Protein AF-A0A430AME9-F1 (afdb_monomer_lite)

Structure (mmCIF, N/CA/C/O backbone):
data_AF-A0A430AME9-F1
#
_entry.id   AF-A0A430AME9-F1
#
loop_
_atom_site.group_PDB
_atom_site.id
_atom_site.type_symbol
_atom_site.label_atom_id
_atom_site.label_alt_id
_atom_site.label_comp_id
_atom_site.label_asym_id
_atom_site.label_entity_id
_atom_site.label_seq_id
_atom_site.pdbx_PDB_ins_code
_atom_site.Cartn_x
_atom_site.Cartn_y
_atom_site.Cartn_z
_atom_site.occupancy
_atom_site.B_iso_or_equiv
_atom_site.auth_seq_id
_atom_site.auth_comp_id
_atom_site.auth_asym_id
_atom_site.auth_atom_id
_atom_site.pdbx_PDB_model_num
ATOM 1 N N . MET A 1 1 ? 9.415 -15.761 13.656 1.00 45.03 1 MET A N 1
ATOM 2 C CA . MET A 1 1 ? 9.790 -14.334 13.594 1.00 45.03 1 MET A CA 1
ATOM 3 C C . MET A 1 1 ? 10.924 -14.196 12.596 1.00 45.03 1 MET A C 1
ATOM 5 O O . MET A 1 1 ? 12.020 -14.685 12.860 1.00 45.03 1 MET A O 1
ATOM 9 N N . CYS A 1 2 ? 10.640 -13.652 11.414 1.00 46.22 2 CYS A N 1
ATOM 10 C CA . CYS A 1 2 ? 11.654 -13.431 10.386 1.00 46.22 2 CYS A CA 1
ATOM 11 C C . CYS A 1 2 ? 12.344 -12.091 10.670 1.00 46.22 2 CYS A C 1
ATOM 13 O O . CYS A 1 2 ? 11.699 -11.057 10.762 1.00 46.22 2 CYS A O 1
ATOM 15 N N . LYS A 1 3 ? 13.661 -12.133 10.877 1.00 48.09 3 LYS A N 1
ATOM 16 C CA . LYS A 1 3 ? 14.514 -10.990 11.227 1.00 48.09 3 LYS A CA 1
ATOM 17 C C . LYS A 1 3 ? 14.515 -9.943 10.099 1.00 48.09 3 LYS A C 1
ATOM 19 O O . LYS A 1 3 ? 15.162 -10.208 9.090 1.00 48.09 3 LYS A O 1
ATOM 24 N N . ASN A 1 4 ? 13.813 -8.815 10.279 1.00 66.00 4 ASN A N 1
ATOM 25 C CA . ASN A 1 4 ? 14.051 -7.461 9.715 1.00 66.00 4 ASN A CA 1
ATOM 26 C C . ASN A 1 4 ? 12.733 -6.710 9.430 1.00 66.00 4 ASN A C 1
ATOM 28 O O . ASN A 1 4 ? 12.479 -6.291 8.302 1.00 66.00 4 ASN A O 1
ATOM 32 N N . GLU A 1 5 ? 11.900 -6.522 10.447 1.00 76.56 5 GLU A N 1
ATOM 33 C CA . GLU A 1 5 ? 10.720 -5.658 10.346 1.00 76.56 5 GLU A CA 1
ATOM 34 C C . GLU A 1 5 ? 11.174 -4.188 10.426 1.00 76.56 5 GLU A C 1
ATOM 36 O O . GLU A 1 5 ? 11.925 -3.805 11.327 1.00 76.56 5 GLU A O 1
ATOM 41 N N . LYS A 1 6 ? 10.801 -3.375 9.429 1.00 91.19 6 LYS A N 1
ATOM 42 C CA . LYS A 1 6 ? 11.004 -1.919 9.431 1.00 91.19 6 LYS A CA 1
ATOM 43 C C . LYS A 1 6 ? 9.645 -1.248 9.516 1.00 91.19 6 LYS A C 1
ATOM 45 O O . LYS A 1 6 ? 8.815 -1.442 8.633 1.00 91.19 6 LYS A O 1
ATOM 50 N N . GLU A 1 7 ? 9.466 -0.432 10.541 1.00 94.75 7 GLU A N 1
ATOM 51 C CA . GLU A 1 7 ? 8.226 0.294 10.787 1.00 94.75 7 GLU A CA 1
ATOM 52 C C . GLU A 1 7 ? 8.356 1.757 10.370 1.00 94.75 7 GLU A C 1
ATOM 54 O O . GLU A 1 7 ? 9.413 2.380 10.507 1.00 94.75 7 GLU A O 1
ATOM 59 N N . TYR A 1 8 ? 7.256 2.307 9.865 1.00 95.44 8 TYR A N 1
ATOM 60 C CA . TYR A 1 8 ? 7.160 3.689 9.423 1.00 95.44 8 TYR A CA 1
ATOM 61 C C . TYR A 1 8 ? 5.822 4.265 9.882 1.00 95.44 8 TYR A C 1
ATOM 63 O O . TYR A 1 8 ? 4.782 3.645 9.677 1.00 95.44 8 TYR A O 1
ATOM 71 N N . ILE A 1 9 ? 5.845 5.466 10.462 1.00 96.25 9 ILE A N 1
ATOM 72 C CA . ILE A 1 9 ? 4.631 6.214 10.802 1.00 96.25 9 ILE A CA 1
ATOM 73 C C . ILE A 1 9 ? 4.368 7.234 9.699 1.00 96.25 9 ILE A C 1
ATOM 75 O O . ILE A 1 9 ? 5.204 8.100 9.433 1.00 96.25 9 ILE A O 1
ATOM 79 N N . VAL A 1 10 ? 3.200 7.136 9.067 1.00 96.50 10 VAL A N 1
ATOM 80 C CA . VAL A 1 10 ? 2.715 8.130 8.105 1.00 96.50 10 VAL A CA 1
ATOM 81 C C . VAL A 1 10 ? 1.898 9.161 8.873 1.00 96.50 10 VAL A C 1
ATOM 83 O O . VAL A 1 10 ? 0.908 8.816 9.513 1.00 96.50 10 VAL A O 1
ATOM 86 N N . ALA A 1 11 ? 2.323 10.424 8.851 1.00 95.81 11 ALA A N 1
ATOM 87 C CA . ALA A 1 11 ? 1.581 11.488 9.516 1.00 95.81 11 ALA A CA 1
ATOM 88 C C . ALA A 1 11 ? 0.228 11.724 8.820 1.00 95.81 11 ALA A C 1
ATOM 90 O O . ALA A 1 11 ? 0.093 11.501 7.612 1.00 95.81 11 ALA A O 1
ATOM 91 N N . ALA A 1 12 ? -0.766 12.213 9.5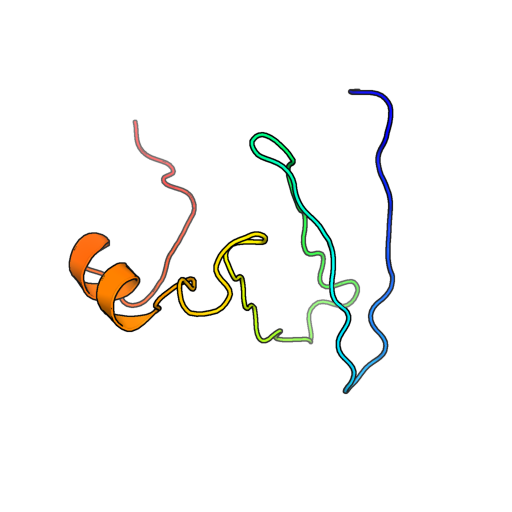62 1.00 95.31 12 ALA A N 1
ATOM 92 C CA . ALA A 1 12 ? -2.061 12.571 8.991 1.00 95.31 12 ALA A CA 1
ATOM 93 C C . ALA A 1 12 ? -1.892 13.536 7.803 1.00 95.31 12 ALA A C 1
ATOM 95 O O . ALA A 1 12 ? -1.068 14.449 7.855 1.00 95.31 12 ALA A O 1
ATOM 96 N N . GLN A 1 13 ? -2.680 13.327 6.742 1.00 94.88 13 GLN A N 1
ATOM 97 C CA . GLN A 1 13 ? -2.645 14.139 5.514 1.00 94.88 13 GLN A CA 1
ATOM 98 C C . GLN A 1 13 ? -1.270 14.162 4.816 1.00 94.88 13 GLN A C 1
ATOM 100 O O . GLN A 1 13 ? -0.920 15.131 4.143 1.00 94.88 13 GLN A O 1
ATOM 105 N N . SER A 1 14 ? -0.483 13.095 4.966 1.00 96.75 14 SER A N 1
ATOM 106 C CA . SER A 1 14 ? 0.813 12.935 4.307 1.00 96.75 14 SER A CA 1
ATOM 107 C C . SER A 1 14 ? 0.926 11.578 3.612 1.00 96.75 14 SER A C 1
ATOM 109 O O . SER A 1 14 ? 0.066 10.712 3.764 1.00 96.75 14 SER A O 1
ATOM 111 N N . GLY A 1 15 ? 1.997 11.399 2.841 1.00 96.62 15 GLY A N 1
ATOM 112 C CA . GLY A 1 15 ? 2.324 10.141 2.184 1.00 96.62 15 GLY A CA 1
ATOM 113 C C . GLY A 1 15 ? 3.814 9.845 2.282 1.00 96.62 15 GLY A C 1
ATOM 114 O O . GLY A 1 15 ? 4.636 10.749 2.441 1.00 96.62 15 GLY A O 1
ATOM 115 N N . ILE A 1 16 ? 4.158 8.566 2.165 1.00 97.06 16 ILE A N 1
ATOM 116 C CA . ILE A 1 16 ? 5.541 8.094 2.079 1.00 97.06 16 ILE A CA 1
ATOM 117 C C . ILE A 1 16 ? 5.703 7.200 0.852 1.00 97.06 16 ILE A C 1
ATOM 119 O O . ILE A 1 16 ? 4.733 6.660 0.323 1.00 97.06 16 ILE A O 1
ATOM 123 N N . THR A 1 17 ? 6.944 7.004 0.418 1.00 95.88 17 THR A N 1
ATOM 124 C CA . THR A 1 17 ? 7.285 6.004 -0.597 1.00 95.88 17 THR A CA 1
ATOM 125 C C . THR A 1 17 ? 8.210 4.971 0.017 1.00 95.88 17 THR A C 1
ATOM 127 O O . THR A 1 17 ? 9.238 5.315 0.601 1.00 95.88 17 THR A O 1
ATOM 130 N N . LEU A 1 18 ? 7.852 3.699 -0.136 1.00 94.69 18 LEU A N 1
ATOM 131 C CA . LEU A 1 18 ? 8.639 2.566 0.332 1.00 94.69 18 LEU A CA 1
ATOM 132 C C . LEU A 1 18 ? 9.073 1.719 -0.862 1.00 94.69 18 LEU A C 1
ATOM 134 O O . LEU A 1 18 ? 8.308 1.504 -1.800 1.00 94.69 18 LEU A O 1
ATOM 138 N N . LYS A 1 19 ? 10.309 1.216 -0.818 1.00 94.50 19 LYS A N 1
ATOM 139 C CA . LYS A 1 19 ? 10.780 0.206 -1.766 1.00 94.50 19 LYS A CA 1
ATOM 140 C C . LYS A 1 19 ? 10.453 -1.179 -1.213 1.00 94.50 19 LYS A C 1
ATOM 142 O O . LYS A 1 19 ? 10.985 -1.542 -0.168 1.00 94.50 19 LYS A O 1
ATOM 147 N N . ALA A 1 20 ? 9.665 -1.946 -1.958 1.00 93.25 20 ALA A N 1
ATOM 148 C CA . ALA A 1 20 ? 9.471 -3.374 -1.738 1.00 93.25 20 ALA A CA 1
ATOM 149 C C . ALA A 1 20 ? 10.122 -4.178 -2.861 1.00 93.25 20 ALA A C 1
ATOM 151 O O . ALA A 1 20 ? 9.959 -3.880 -4.045 1.00 93.25 20 ALA A O 1
ATOM 152 N N . ASN A 1 21 ? 10.873 -5.201 -2.477 1.00 93.62 21 ASN A N 1
ATOM 153 C CA . ASN A 1 21 ? 11.414 -6.193 -3.387 1.00 93.62 21 ASN A CA 1
ATOM 154 C C . ASN A 1 21 ? 10.435 -7.366 -3.496 1.00 93.62 21 ASN A C 1
ATOM 156 O O . ASN A 1 21 ? 9.554 -7.567 -2.661 1.00 93.62 21 ASN A O 1
ATOM 160 N N . LYS A 1 22 ? 10.602 -8.179 -4.539 1.00 94.69 22 LYS A N 1
ATOM 161 C CA . LYS A 1 22 ? 9.796 -9.387 -4.718 1.00 94.69 22 LYS A CA 1
ATOM 162 C C . LYS A 1 22 ? 9.940 -10.309 -3.499 1.00 94.69 22 LYS A C 1
ATOM 164 O O . LYS A 1 22 ? 11.043 -10.760 -3.206 1.00 94.69 22 LYS A O 1
ATOM 169 N N . GLY A 1 23 ? 8.813 -10.633 -2.867 1.00 93.50 23 GLY A N 1
ATOM 170 C CA . GLY A 1 23 ? 8.748 -11.497 -1.684 1.00 93.50 23 GLY A CA 1
ATOM 171 C C . GLY A 1 23 ? 8.684 -10.746 -0.352 1.00 93.50 23 GLY A C 1
ATOM 172 O O . GLY A 1 23 ? 8.408 -11.384 0.661 1.00 93.50 23 GLY A O 1
ATOM 173 N N . ASP A 1 24 ? 8.884 -9.424 -0.348 1.00 93.75 24 ASP A N 1
ATOM 174 C CA . ASP A 1 24 ? 8.652 -8.606 0.842 1.00 93.75 24 ASP A CA 1
ATOM 175 C C . ASP A 1 24 ? 7.148 -8.568 1.167 1.00 93.75 24 ASP A C 1
ATOM 177 O O . ASP A 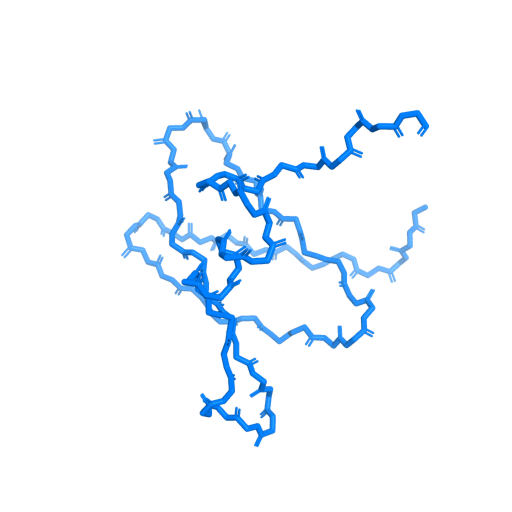1 24 ? 6.298 -8.560 0.272 1.00 93.75 24 ASP A O 1
ATOM 181 N N . LEU A 1 25 ? 6.825 -8.532 2.460 1.00 93.62 25 LEU A N 1
ATOM 182 C CA . LEU A 1 25 ? 5.466 -8.342 2.960 1.00 93.62 25 LEU A CA 1
ATOM 183 C C . LEU A 1 25 ? 5.351 -6.938 3.551 1.00 93.62 25 LEU A C 1
ATOM 185 O O . LEU A 1 25 ? 6.230 -6.504 4.293 1.00 93.62 25 LEU A O 1
ATOM 189 N N . ILE A 1 26 ? 4.266 -6.241 3.215 1.00 94.00 26 ILE A N 1
ATOM 190 C CA . ILE A 1 26 ? 3.927 -4.931 3.773 1.00 94.00 26 ILE A CA 1
ATOM 191 C C . ILE A 1 26 ? 2.631 -5.085 4.561 1.00 94.00 26 ILE A C 1
ATOM 193 O O . ILE A 1 26 ? 1.631 -5.554 4.018 1.00 94.00 26 ILE A O 1
ATOM 197 N N . GLU A 1 27 ? 2.651 -4.655 5.817 1.00 94.56 27 GLU A N 1
ATOM 198 C CA . GLU A 1 27 ? 1.467 -4.527 6.657 1.00 94.56 27 GLU A CA 1
ATOM 199 C C . GLU A 1 27 ? 1.097 -3.045 6.787 1.00 94.56 27 GLU A C 1
ATOM 201 O O . GLU A 1 27 ? 1.960 -2.196 7.013 1.00 94.56 27 GLU A O 1
ATOM 206 N N . ILE A 1 28 ? -0.186 -2.732 6.611 1.00 94.31 28 ILE A N 1
ATOM 207 C CA . ILE A 1 28 ? -0.733 -1.389 6.811 1.00 94.31 28 ILE A CA 1
ATOM 208 C C . ILE A 1 28 ? -1.648 -1.463 8.024 1.00 94.31 28 ILE A C 1
ATOM 210 O O . ILE A 1 28 ? -2.642 -2.188 8.005 1.00 94.31 28 ILE A O 1
ATOM 214 N N . VAL A 1 29 ? -1.307 -0.707 9.063 1.00 95.19 29 VAL A N 1
ATOM 215 C CA . VAL A 1 29 ? -2.037 -0.693 10.330 1.00 95.19 29 VAL A CA 1
ATOM 216 C C . VAL A 1 29 ? -2.691 0.669 10.508 1.00 95.19 29 VAL A C 1
ATOM 218 O O . VAL A 1 29 ? -2.006 1.689 10.575 1.00 95.19 29 VAL A O 1
ATOM 221 N N . ASP A 1 30 ? -4.017 0.685 10.613 1.00 95.50 30 ASP A N 1
ATOM 222 C CA . ASP A 1 30 ? -4.729 1.842 11.144 1.00 95.50 30 ASP A CA 1
ATOM 223 C C . ASP A 1 30 ? -4.618 1.818 12.674 1.00 95.50 30 ASP A C 1
ATOM 225 O O . ASP A 1 30 ? -5.228 0.985 13.344 1.00 95.50 30 ASP A O 1
ATOM 229 N N . LEU A 1 31 ? -3.790 2.711 13.220 1.00 94.81 31 LEU A N 1
ATOM 230 C CA . LEU A 1 31 ? -3.461 2.749 14.647 1.00 94.81 31 LEU A CA 1
ATOM 231 C C . LEU A 1 31 ? -4.662 3.099 15.536 1.00 94.81 31 LEU A C 1
ATOM 233 O O . LEU A 1 31 ? -4.653 2.757 16.719 1.00 94.81 31 LEU A O 1
ATOM 237 N N . TYR A 1 32 ? -5.665 3.789 14.987 1.00 94.88 32 TYR A N 1
ATOM 238 C CA . TYR A 1 32 ? -6.798 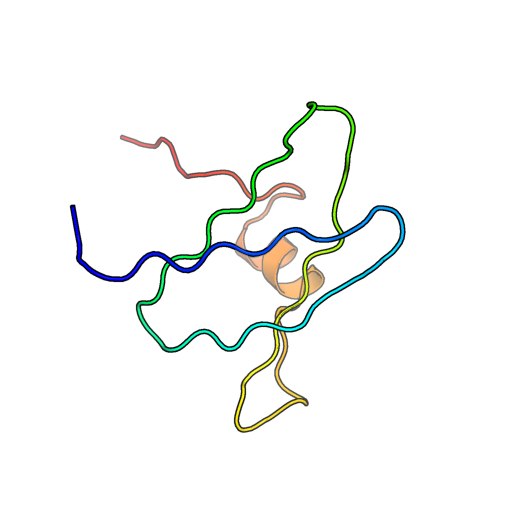4.319 15.751 1.00 94.88 32 TYR A CA 1
ATOM 239 C C . TYR A 1 32 ? -8.166 3.881 15.204 1.00 94.88 32 TYR A C 1
ATOM 241 O O . TYR A 1 32 ? -9.166 4.037 15.897 1.00 94.88 32 TYR A O 1
ATOM 249 N N . GLY A 1 33 ? -8.217 3.277 14.013 1.00 93.44 33 GLY A N 1
ATOM 250 C CA . GLY A 1 33 ? -9.432 2.723 13.406 1.00 93.44 33 GLY A CA 1
ATOM 251 C C . GLY A 1 33 ? -10.315 3.747 12.684 1.00 93.44 33 GLY A C 1
ATOM 252 O O . GLY A 1 33 ? -11.482 3.461 12.415 1.00 93.44 33 GLY A O 1
ATOM 253 N N . GLU A 1 34 ? -9.793 4.941 12.407 1.00 93.69 34 GLU A N 1
ATOM 254 C CA . GLU A 1 34 ? -10.548 6.077 11.864 1.00 93.69 34 GLU A CA 1
ATOM 255 C C . GLU A 1 34 ? -10.046 6.536 10.486 1.00 93.69 34 GLU A C 1
ATOM 257 O O . GLU A 1 34 ? -10.612 7.462 9.900 1.00 93.69 34 GLU A O 1
ATOM 262 N N . GLN A 1 35 ? -8.991 5.913 9.950 1.00 94.38 35 GLN A N 1
ATOM 263 C CA . GLN A 1 35 ? -8.263 6.429 8.797 1.00 94.38 35 GLN A CA 1
ATOM 264 C C . GLN A 1 35 ? -8.367 5.506 7.580 1.00 94.38 35 GLN A C 1
ATOM 266 O O . GLN A 1 35 ? -8.068 4.315 7.619 1.00 94.38 35 GLN A O 1
ATOM 271 N N . VAL A 1 36 ? -8.710 6.100 6.436 1.00 94.75 36 VAL A N 1
ATOM 272 C CA . VAL A 1 36 ? -8.534 5.470 5.120 1.00 94.75 36 VAL A CA 1
ATOM 273 C C . VAL A 1 36 ? -7.191 5.873 4.518 1.00 94.75 36 VAL A C 1
ATOM 275 O O . VAL A 1 36 ? -6.670 6.9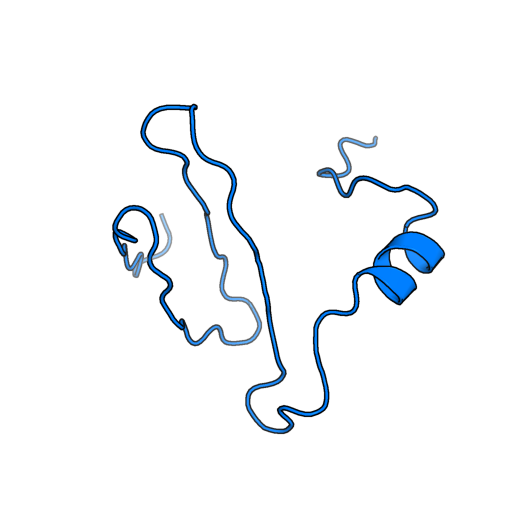53 4.805 1.00 94.75 36 VAL A O 1
ATOM 278 N N . VAL A 1 37 ? -6.634 5.031 3.652 1.00 94.12 37 VAL A N 1
ATOM 279 C CA . VAL A 1 37 ? -5.389 5.327 2.939 1.00 94.12 37 VAL A CA 1
ATOM 280 C C . VAL A 1 37 ? -5.561 5.103 1.445 1.00 94.12 37 VAL A C 1
ATOM 282 O O . VAL A 1 37 ? -6.170 4.119 1.022 1.00 94.12 37 VAL A O 1
ATOM 285 N N . ASP A 1 38 ? -4.972 5.995 0.656 1.00 95.94 38 ASP A N 1
ATOM 286 C CA . ASP A 1 38 ? -4.773 5.770 -0.769 1.00 95.94 38 ASP A CA 1
ATOM 287 C C . ASP A 1 38 ? -3.507 4.926 -0.957 1.00 95.94 38 ASP A C 1
ATOM 289 O O . ASP A 1 38 ? -2.401 5.347 -0.608 1.00 95.94 38 ASP A O 1
ATOM 293 N N . PHE A 1 39 ? -3.659 3.716 -1.497 1.00 95.31 39 PHE A N 1
ATOM 294 C CA . PHE A 1 39 ? -2.541 2.816 -1.769 1.00 95.31 39 PHE A CA 1
ATOM 295 C C . PHE A 1 39 ? -2.181 2.825 -3.255 1.00 95.31 39 PHE A C 1
ATOM 297 O O . PHE A 1 39 ? -3.032 2.590 -4.114 1.00 95.31 39 PHE A O 1
ATOM 304 N N . PHE A 1 40 ? -0.900 3.044 -3.559 1.00 96.00 40 PHE A N 1
ATOM 305 C CA . PHE A 1 40 ? -0.382 3.042 -4.923 1.00 96.00 40 PHE A CA 1
ATOM 306 C C . PHE A 1 40 ? 0.951 2.301 -5.005 1.00 96.00 40 PHE A C 1
ATOM 308 O O . PHE A 1 40 ? 1.786 2.394 -4.105 1.00 96.00 40 PHE A O 1
ATOM 315 N N . ALA A 1 41 ? 1.163 1.582 -6.106 1.00 96.81 41 ALA A N 1
ATOM 316 C CA . ALA A 1 41 ? 2.389 0.837 -6.354 1.00 96.81 41 ALA A CA 1
ATOM 317 C C . ALA A 1 41 ? 2.782 0.916 -7.831 1.00 96.81 41 ALA A C 1
ATOM 319 O O . ALA A 1 41 ? 1.927 0.852 -8.717 1.00 96.81 41 ALA A O 1
ATOM 320 N N . VAL A 1 42 ? 4.088 1.014 -8.079 1.00 97.94 42 VAL A N 1
ATOM 321 C CA . VAL A 1 42 ? 4.692 1.039 -9.418 1.00 97.94 42 VAL A CA 1
ATOM 322 C C . VAL A 1 42 ? 5.853 0.064 -9.498 1.00 97.94 42 VAL A C 1
ATOM 324 O O . VAL A 1 42 ? 6.503 -0.229 -8.490 1.00 97.94 42 VAL A O 1
ATOM 327 N N . ASN A 1 43 ? 6.152 -0.409 -10.704 1.00 97.62 43 ASN A N 1
ATOM 328 C CA . ASN A 1 43 ? 7.372 -1.162 -10.940 1.00 97.62 43 ASN A CA 1
ATOM 329 C C . ASN A 1 43 ? 8.592 -0.246 -10.737 1.00 97.62 43 ASN A C 1
ATOM 331 O O . ASN A 1 43 ? 8.680 0.843 -11.302 1.00 97.62 43 ASN A O 1
ATOM 335 N N . GLN A 1 44 ? 9.564 -0.708 -9.945 1.00 95.00 44 GLN A N 1
ATOM 336 C CA . GLN A 1 44 ? 10.766 0.061 -9.608 1.00 95.00 44 GLN A CA 1
ATOM 337 C C . GLN A 1 44 ? 11.617 0.434 -10.840 1.00 95.00 44 GLN A C 1
ATOM 339 O O . GLN A 1 44 ? 12.306 1.451 -10.824 1.00 95.00 44 GLN A O 1
ATOM 344 N N . VAL A 1 45 ? 11.616 -0.404 -11.880 1.00 95.94 45 VAL A N 1
ATOM 345 C CA . VAL A 1 45 ? 12.404 -0.217 -13.110 1.00 95.94 45 VAL A CA 1
ATOM 346 C C . VAL A 1 45 ? 11.581 0.471 -14.201 1.00 95.94 45 VAL A C 1
ATOM 348 O O . VAL A 1 45 ? 12.146 1.167 -15.040 1.00 95.94 45 VAL A O 1
ATOM 351 N N . SER A 1 46 ? 10.255 0.317 -14.176 1.00 96.75 46 SER A N 1
ATOM 352 C CA . SER A 1 46 ? 9.349 0.882 -15.179 1.00 96.75 46 SER A CA 1
ATOM 353 C C . SER A 1 46 ? 8.174 1.609 -14.516 1.00 96.75 46 SER A C 1
ATOM 355 O O . SER A 1 46 ? 7.106 1.023 -14.375 1.00 96.75 46 SER A O 1
ATOM 357 N N . PRO A 1 47 ? 8.309 2.897 -14.146 1.00 92.94 47 PRO A N 1
ATOM 358 C CA . PRO A 1 47 ? 7.244 3.639 -13.457 1.00 92.94 47 PRO A CA 1
ATOM 359 C C . PRO A 1 47 ? 5.939 3.804 -14.255 1.00 92.94 47 PRO A C 1
ATOM 361 O O . PRO A 1 47 ? 4.925 4.213 -13.700 1.00 92.94 47 PRO A O 1
ATOM 364 N N . THR A 1 48 ? 5.958 3.510 -15.558 1.00 97.06 48 THR A N 1
ATOM 365 C CA . THR A 1 48 ? 4.762 3.454 -16.412 1.00 97.06 48 THR A CA 1
ATOM 366 C C . THR A 1 48 ? 3.939 2.179 -16.207 1.00 97.06 48 THR A C 1
ATOM 368 O O . THR A 1 48 ? 2.796 2.121 -16.651 1.00 97.06 48 THR A O 1
ATOM 371 N N . GLU A 1 49 ? 4.496 1.169 -15.535 1.00 97.62 49 GLU A N 1
ATOM 372 C CA . GLU A 1 49 ? 3.799 -0.026 -15.069 1.00 97.62 49 GLU A CA 1
ATOM 373 C C . GLU A 1 49 ? 3.393 0.179 -13.604 1.00 97.62 49 GLU A C 1
ATOM 375 O O . GLU A 1 49 ? 4.234 0.407 -12.730 1.00 97.62 49 GLU A O 1
ATOM 380 N N . TYR A 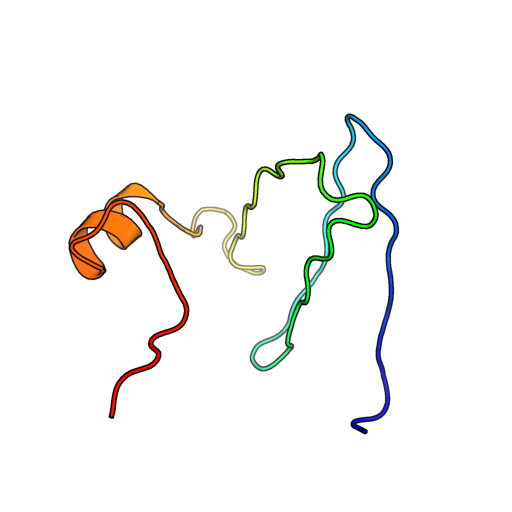1 50 ? 2.093 0.100 -13.334 1.00 97.38 50 TYR A N 1
ATOM 381 C CA . TYR A 1 50 ? 1.509 0.406 -12.032 1.00 97.38 50 TYR A CA 1
ATOM 382 C C . TYR A 1 50 ? 0.379 -0.560 -11.678 1.00 97.38 50 TYR A C 1
ATOM 384 O O . TYR A 1 50 ? -0.212 -1.206 -12.545 1.00 97.38 50 TYR A O 1
ATOM 392 N N . LEU A 1 51 ? 0.061 -0.634 -10.386 1.00 96.94 51 LEU A N 1
ATOM 39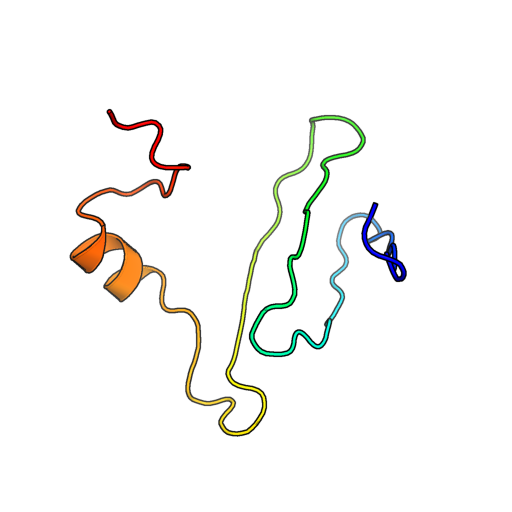3 C CA . LEU A 1 51 ? -1.108 -1.352 -9.889 1.00 96.94 51 LEU A CA 1
ATOM 394 C C . LEU A 1 51 ? -2.377 -0.669 -10.408 1.00 96.94 51 LEU A C 1
ATOM 396 O O . LEU A 1 51 ? -2.736 0.411 -9.944 1.00 96.94 51 LEU A O 1
ATOM 400 N N . SER A 1 52 ? -3.041 -1.288 -11.384 1.00 97.56 52 SER A N 1
ATOM 401 C CA . SER A 1 52 ? -4.245 -0.742 -12.014 1.00 97.56 52 SER A CA 1
ATOM 402 C C . SER A 1 52 ? -5.511 -1.205 -11.286 1.00 97.56 52 SER A C 1
ATOM 404 O O . SER A 1 52 ? -5.824 -2.400 -11.335 1.00 97.56 52 SER A O 1
ATOM 406 N N . PRO A 1 53 ? -6.290 -0.299 -10.661 1.00 96.50 53 PRO A N 1
ATOM 407 C CA . PRO A 1 53 ? -7.544 -0.673 -10.011 1.00 96.50 53 PRO A CA 1
ATOM 408 C C . PRO A 1 53 ? -8.584 -1.210 -10.999 1.00 96.50 53 PRO A C 1
ATOM 410 O O . PRO A 1 53 ? -9.271 -2.169 -10.676 1.00 96.50 53 PRO A O 1
ATOM 413 N N . GLY A 1 54 ? -8.670 -0.644 -12.211 1.00 97.19 54 GLY A N 1
ATOM 414 C CA . GLY A 1 54 ? -9.638 -1.078 -13.228 1.00 97.19 54 GLY A CA 1
ATOM 415 C C . GLY A 1 54 ? -9.402 -2.522 -13.664 1.00 97.19 54 GLY A C 1
ATOM 416 O O . GLY A 1 54 ? -10.293 -3.355 -13.550 1.00 97.19 54 GLY A O 1
ATOM 417 N N . VAL A 1 55 ? -8.159 -2.845 -14.036 1.00 97.50 55 VAL A N 1
ATOM 418 C CA . VAL A 1 55 ? -7.785 -4.223 -14.400 1.00 97.50 55 VAL A CA 1
ATOM 419 C C . VAL A 1 55 ? -7.921 -5.163 -13.199 1.00 97.50 55 VAL A C 1
ATOM 421 O O . VAL A 1 55 ? -8.336 -6.305 -13.358 1.00 97.50 55 VAL A O 1
ATOM 424 N N . THR A 1 56 ? -7.624 -4.688 -11.983 1.00 96.69 56 THR A N 1
ATOM 425 C CA . THR A 1 56 ? -7.816 -5.487 -10.762 1.00 96.69 56 THR A CA 1
ATOM 426 C C . THR A 1 56 ? -9.288 -5.834 -10.551 1.00 96.69 56 THR A C 1
ATOM 428 O O . THR A 1 56 ? -9.584 -6.981 -10.238 1.00 96.69 56 THR A O 1
ATOM 431 N N . ILE A 1 57 ? -10.210 -4.886 -10.744 1.00 97.44 57 ILE A N 1
ATOM 432 C CA . ILE A 1 57 ? -11.657 -5.124 -10.635 1.00 97.44 57 ILE A CA 1
ATOM 433 C C . ILE A 1 57 ? -12.115 -6.126 -11.693 1.00 97.44 57 ILE A C 1
ATOM 435 O O . ILE A 1 57 ? -12.830 -7.063 -11.347 1.00 97.44 57 ILE A O 1
ATOM 439 N N . ASP A 1 58 ? -11.673 -5.966 -12.942 1.00 97.50 58 ASP A N 1
ATOM 440 C CA . ASP A 1 58 ? -12.036 -6.868 -14.039 1.00 97.50 58 ASP A CA 1
ATOM 441 C C . ASP A 1 58 ? -11.550 -8.303 -13.775 1.00 97.50 58 ASP A C 1
ATOM 443 O O . ASP A 1 58 ? -12.295 -9.254 -13.988 1.00 97.50 58 ASP A O 1
ATOM 447 N N . CYS A 1 59 ? -10.324 -8.477 -13.263 1.00 95.94 59 CYS A N 1
ATOM 448 C CA . CYS A 1 59 ? -9.769 -9.798 -12.947 1.00 95.94 59 CYS A CA 1
ATOM 449 C C . CYS A 1 59 ? -10.324 -10.413 -11.652 1.00 95.94 59 CYS A C 1
ATOM 451 O O . CYS A 1 59 ? -10.391 -11.634 -11.539 1.00 95.94 59 CYS A O 1
ATOM 453 N N . ASN A 1 60 ? -10.659 -9.591 -10.656 1.00 95.56 60 ASN A N 1
ATOM 454 C CA . ASN A 1 60 ? -11.202 -10.033 -9.367 1.00 95.56 60 ASN A CA 1
ATOM 455 C C . ASN A 1 60 ? -12.731 -10.209 -9.405 1.00 95.56 60 ASN A C 1
ATOM 457 O O . ASN A 1 60 ? -13.303 -10.755 -8.466 1.00 95.56 60 ASN A O 1
ATOM 461 N N . GLU A 1 61 ? -13.392 -9.695 -10.449 1.00 96.12 61 GLU A N 1
ATOM 462 C CA . GLU A 1 61 ? -14.851 -9.669 -10.631 1.00 96.12 61 GLU A CA 1
ATOM 463 C C . GLU A 1 61 ? -15.607 -9.064 -9.430 1.00 96.12 61 GLU A C 1
ATOM 465 O O . GLU A 1 61 ? -16.764 -9.376 -9.144 1.00 96.12 61 GLU A O 1
ATOM 470 N N . SER A 1 62 ? -14.944 -8.174 -8.689 1.00 95.25 62 SER A N 1
ATOM 471 C CA . SER A 1 62 ? -15.478 -7.542 -7.485 1.00 95.25 62 SER A CA 1
ATOM 472 C C . SER A 1 62 ? -14.829 -6.185 -7.256 1.00 95.25 62 SER A C 1
ATOM 474 O O . SER A 1 62 ? -13.623 -6.008 -7.436 1.00 95.25 62 SER A O 1
ATOM 476 N N . LEU A 1 63 ? -15.637 -5.241 -6.765 1.00 95.56 63 LEU A N 1
ATOM 477 C CA . LEU A 1 63 ? -15.196 -3.903 -6.360 1.00 95.56 63 LEU A CA 1
ATOM 478 C C . LEU A 1 63 ? -14.246 -3.920 -5.157 1.00 95.56 63 LEU A C 1
ATOM 480 O O . LEU A 1 63 ? -13.521 -2.954 -4.936 1.00 95.56 63 LEU A O 1
ATOM 484 N N . LYS A 1 64 ? -14.279 -4.981 -4.344 1.00 94.81 64 LYS A N 1
ATOM 485 C CA . LYS A 1 64 ? -13.449 -5.119 -3.146 1.00 94.81 64 LYS A CA 1
ATOM 486 C C . LYS A 1 64 ? -12.496 -6.292 -3.306 1.00 94.81 64 LYS A C 1
ATOM 488 O O . LYS A 1 64 ? -12.929 -7.406 -3.610 1.00 94.81 64 LYS A O 1
ATOM 493 N N . VAL A 1 65 ? -11.222 -6.042 -3.023 1.00 93.19 65 VAL A N 1
ATOM 494 C CA . VAL A 1 65 ? -10.231 -7.092 -2.787 1.00 93.19 65 VAL A CA 1
ATOM 495 C C . VAL A 1 65 ? -10.281 -7.436 -1.306 1.00 93.19 65 VAL A C 1
ATOM 497 O O . VAL A 1 65 ? -10.208 -6.562 -0.445 1.00 93.19 65 VAL A O 1
ATOM 500 N N . THR A 1 66 ? -10.440 -8.715 -1.009 1.00 92.06 66 THR A N 1
ATOM 501 C CA . THR A 1 66 ? -10.350 -9.245 0.347 1.00 92.06 66 THR A CA 1
ATOM 502 C C . THR A 1 66 ? -9.410 -10.435 0.328 1.00 92.06 66 THR A C 1
ATOM 504 O O . THR A 1 66 ? -9.136 -11.009 -0.728 1.00 92.06 66 THR A O 1
ATOM 507 N N . THR A 1 67 ? -8.885 -10.806 1.486 1.00 85.19 67 THR A N 1
ATOM 508 C CA . THR A 1 67 ? -8.154 -12.057 1.609 1.00 85.19 67 THR A CA 1
ATOM 509 C C . THR A 1 67 ? -9.118 -13.181 1.254 1.00 85.19 67 THR A C 1
ATOM 511 O O . THR A 1 67 ? -10.187 -13.300 1.854 1.00 85.19 67 THR A O 1
ATOM 514 N N . PHE A 1 68 ? -8.765 -14.004 0.270 1.00 62.81 68 PHE A N 1
ATOM 515 C CA . PHE A 1 68 ? -9.515 -15.223 0.005 1.00 62.81 68 PHE A CA 1
ATOM 516 C C . PHE A 1 68 ? -9.423 -16.125 1.243 1.00 62.81 68 PHE A C 1
ATOM 518 O O . PHE A 1 68 ? -8.442 -16.832 1.443 1.00 62.81 68 PHE A O 1
ATOM 525 N N . CYS A 1 69 ? -10.447 -16.088 2.094 1.00 50.59 69 CYS A N 1
ATOM 526 C CA . CYS A 1 69 ? -10.704 -17.123 3.086 1.00 50.59 69 CYS A CA 1
ATOM 527 C C . CYS A 1 69 ? -11.594 -18.170 2.408 1.00 50.59 69 CYS A C 1
ATOM 529 O O . CYS A 1 69 ? -12.818 -18.152 2.528 1.00 50.59 69 CYS A O 1
ATOM 531 N N . GLY A 1 70 ? -10.977 -19.010 1.580 1.00 53.16 70 GLY A N 1
ATOM 532 C CA . GLY A 1 70 ? -11.641 -20.060 0.819 1.00 53.16 70 GLY A CA 1
ATOM 533 C C . GLY A 1 70 ? -10.977 -21.404 1.085 1.00 53.16 70 GLY A C 1
ATOM 534 O O . GLY A 1 70 ? -9.755 -21.486 1.123 1.00 53.16 70 GLY A O 1
ATOM 535 N N . LYS A 1 71 ? -11.822 -22.405 1.315 1.00 44.06 71 LYS A N 1
ATOM 536 C CA . LYS A 1 71 ? -11.525 -23.829 1.503 1.00 44.06 71 LYS A CA 1
ATOM 537 C C . LYS A 1 71 ? -10.597 -24.420 0.444 1.00 44.06 71 LYS A C 1
ATOM 539 O O . LYS A 1 71 ? -10.694 -23.971 -0.718 1.00 44.06 71 LYS A O 1
#

InterPro domains:
  IPR018959 Domain of unknown function DUF1989 [PF09347] (9-67)

pLDDT: mean 90.11, std 14.12, range [44.06, 97.94]

Foldseek 3Di:
DDPDDDDDDADPPGDDDDDDDPPDDDDDDPPPPPDDDDDWDADPVDRVRIDDLVVVCVVVVDNDDDPPPDD

Secondary structure (DSSP, 8-state):
--S-----PPPTT--------TT-------SSS--------B-SS-TT-B--HHHHHHHHTSS--------

Organism: NCBI:txid564710

Sequence (71 aa):
MCKNEKEYIVAAQSGITLKANKGDLIEIVDLYGEQVVDFFAVNQVSPTEYLSPGVTIDCNESLKVTTFCGK

Radius of gyration: 14.73 Å; chains: 1; bounding box: 30×38×32 Å